Protein AF-A0A011NTQ0-F1 (afdb_monomer)

Radius of gyration: 19.57 Å; Cα contacts (8 Å, |Δi|>4): 31; chains: 1; bounding box: 32×34×56 Å

Structure (mmCIF, N/CA/C/O backbone):
data_AF-A0A011NTQ0-F1
#
_entry.id   AF-A0A011NTQ0-F1
#
loop_
_atom_site.group_PDB
_atom_site.id
_atom_site.type_symbol
_atom_site.label_atom_id
_atom_site.label_alt_id
_atom_site.label_comp_id
_atom_site.label_asym_id
_atom_site.label_entity_id
_atom_site.label_seq_id
_atom_site.pdbx_PDB_ins_code
_atom_site.Cartn_x
_atom_site.Cartn_y
_atom_site.Cartn_z
_atom_site.occupancy
_atom_site.B_iso_or_equiv
_atom_site.auth_seq_id
_atom_site.auth_comp_id
_atom_site.auth_asym_id
_atom_site.auth_atom_id
_atom_site.pdbx_PDB_model_num
ATOM 1 N N . MET A 1 1 ? 10.792 -22.318 -21.716 1.00 49.16 1 MET A N 1
ATOM 2 C CA . MET A 1 1 ? 9.658 -21.599 -22.334 1.00 49.16 1 MET A CA 1
ATOM 3 C C . MET A 1 1 ? 8.767 -21.089 -21.207 1.00 49.16 1 MET A C 1
ATOM 5 O O . MET A 1 1 ? 7.966 -21.858 -20.708 1.00 49.16 1 MET A O 1
ATOM 9 N N . TYR A 1 2 ? 8.968 -19.848 -20.752 1.00 53.03 2 TYR A N 1
ATOM 10 C CA . TYR A 1 2 ? 8.236 -19.242 -19.618 1.00 53.03 2 TYR A CA 1
ATOM 11 C C . TYR A 1 2 ? 6.967 -18.477 -20.046 1.00 53.03 2 TYR A C 1
ATOM 13 O O . TYR A 1 2 ? 6.336 -17.810 -19.239 1.00 53.03 2 TYR A O 1
ATOM 21 N N . GLY A 1 3 ? 6.594 -18.544 -21.327 1.00 56.78 3 GLY A N 1
ATOM 22 C CA . GLY A 1 3 ? 5.612 -17.640 -21.936 1.00 56.78 3 GLY A CA 1
ATOM 23 C C . GLY A 1 3 ? 4.140 -17.924 -21.637 1.00 56.78 3 GLY A C 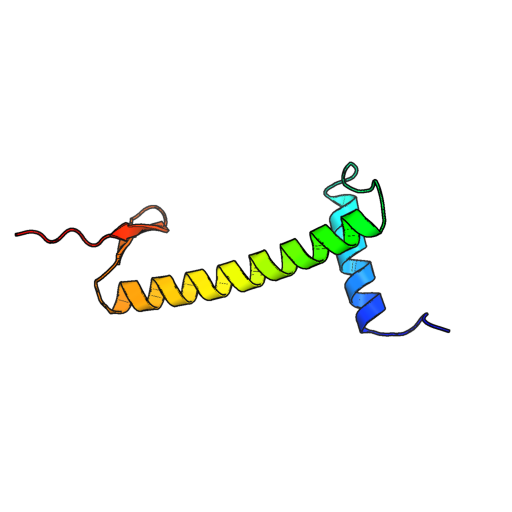1
ATOM 24 O O . GLY A 1 3 ? 3.304 -17.373 -22.338 1.00 56.78 3 GLY A O 1
ATOM 25 N N . ASN A 1 4 ? 3.810 -18.797 -20.679 1.00 67.50 4 ASN A N 1
ATOM 26 C CA . ASN A 1 4 ? 2.410 -19.129 -20.388 1.00 67.50 4 ASN A CA 1
ATOM 27 C C . ASN A 1 4 ? 2.127 -19.433 -18.910 1.00 67.50 4 ASN A C 1
ATOM 29 O O . ASN A 1 4 ? 1.142 -20.099 -18.599 1.00 67.50 4 ASN A O 1
ATOM 33 N N . ASP A 1 5 ? 3.007 -18.997 -18.006 1.00 81.25 5 ASP A N 1
ATOM 34 C CA . ASP A 1 5 ? 2.730 -19.099 -16.577 1.00 81.25 5 ASP A CA 1
ATOM 35 C C . ASP A 1 5 ? 1.657 -18.052 -16.209 1.00 81.25 5 ASP A C 1
ATOM 37 O O . ASP A 1 5 ? 1.887 -16.854 -16.421 1.00 81.25 5 ASP A O 1
ATOM 41 N N . PRO A 1 6 ? 0.477 -18.469 -15.716 1.00 76.50 6 PRO A N 1
ATOM 42 C CA . PRO A 1 6 ? -0.606 -17.549 -15.384 1.00 76.50 6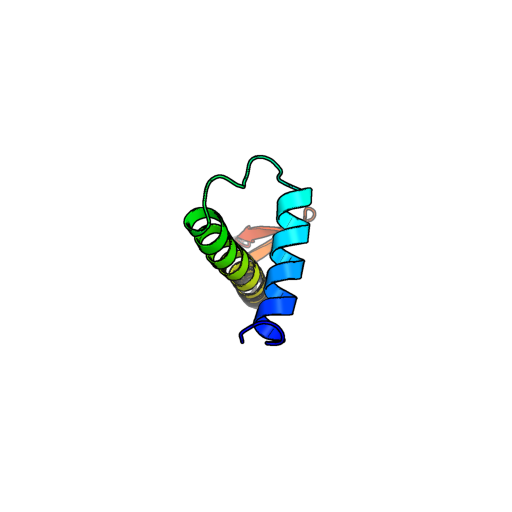 PRO A CA 1
ATOM 43 C C . PRO A 1 6 ? -0.197 -16.521 -14.323 1.00 76.50 6 PRO A C 1
ATOM 45 O O . PRO A 1 6 ? -0.683 -15.391 -14.367 1.00 76.50 6 PRO A O 1
ATOM 48 N N . GLU A 1 7 ? 0.721 -16.868 -13.417 1.00 73.94 7 GLU A N 1
ATOM 49 C CA . GLU A 1 7 ? 1.224 -15.940 -12.402 1.00 73.94 7 GLU A CA 1
ATOM 50 C C . GLU A 1 7 ? 2.096 -14.852 -13.038 1.00 73.94 7 GLU A C 1
ATOM 52 O O . GLU A 1 7 ? 1.965 -13.673 -12.711 1.00 73.94 7 GLU A O 1
ATOM 57 N N . VAL A 1 8 ? 2.933 -15.226 -14.011 1.00 81.94 8 VAL A N 1
ATOM 58 C CA . VAL A 1 8 ? 3.775 -14.278 -14.757 1.00 81.94 8 VAL A CA 1
ATOM 59 C C . VAL A 1 8 ? 2.921 -13.345 -15.614 1.00 81.94 8 VAL A C 1
ATOM 61 O O . VAL A 1 8 ? 3.220 -12.156 -15.694 1.00 81.94 8 VAL A O 1
ATOM 64 N N . ILE A 1 9 ? 1.851 -13.854 -16.233 1.00 83.44 9 ILE A N 1
ATOM 65 C CA . ILE A 1 9 ? 0.930 -13.046 -17.048 1.00 83.44 9 ILE A CA 1
ATOM 66 C C . ILE A 1 9 ? 0.170 -12.038 -16.178 1.00 83.44 9 ILE A C 1
ATOM 68 O O . ILE A 1 9 ? 0.088 -10.865 -16.545 1.00 83.44 9 ILE A O 1
ATOM 72 N N . ALA A 1 10 ? -0.355 -12.470 -15.028 1.00 78.12 10 ALA A N 1
ATOM 73 C CA . ALA A 1 10 ? -1.039 -11.581 -14.091 1.00 78.12 10 ALA A CA 1
ATOM 74 C C . ALA A 1 10 ? -0.093 -10.481 -13.584 1.00 78.12 10 ALA A C 1
ATOM 76 O O . ALA A 1 10 ? -0.396 -9.294 -13.708 1.00 78.12 10 ALA A O 1
ATOM 77 N N . LEU A 1 11 ? 1.107 -10.870 -13.141 1.00 80.12 11 LEU A N 1
ATOM 78 C CA . LEU A 1 11 ? 2.127 -9.934 -12.681 1.00 80.12 11 LEU A CA 1
ATOM 79 C C . LEU A 1 11 ? 2.544 -8.944 -13.781 1.00 80.12 11 LEU A C 1
ATOM 81 O O . LEU A 1 11 ? 2.711 -7.757 -13.511 1.00 80.12 11 LEU A O 1
ATOM 85 N N . ALA A 1 12 ? 2.686 -9.403 -15.026 1.00 84.31 12 ALA A N 1
ATOM 86 C CA . ALA A 1 12 ? 3.026 -8.541 -16.154 1.00 84.31 12 ALA A CA 1
ATOM 87 C C . ALA A 1 12 ? 1.937 -7.492 -16.438 1.00 84.31 12 ALA A C 1
ATOM 89 O O . ALA A 1 12 ? 2.275 -6.335 -16.682 1.00 84.31 12 ALA A O 1
ATOM 90 N N . ALA A 1 13 ? 0.654 -7.862 -16.362 1.00 83.25 13 ALA A N 1
ATOM 91 C CA . ALA A 1 13 ? -0.459 -6.926 -16.538 1.00 83.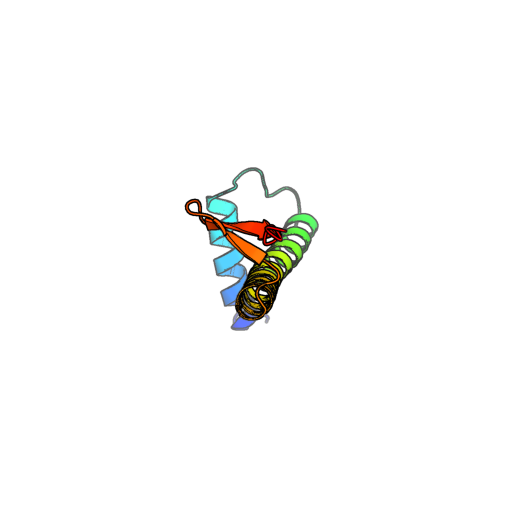25 13 ALA A CA 1
ATOM 92 C C . ALA A 1 13 ? -0.505 -5.868 -15.422 1.00 83.25 13 ALA A C 1
ATOM 94 O O . ALA A 1 13 ? -0.747 -4.686 -15.679 1.00 83.25 13 ALA A O 1
ATOM 95 N N . GLU A 1 14 ? -0.225 -6.271 -14.181 1.00 81.75 14 GLU A N 1
ATOM 96 C CA . GLU A 1 14 ? -0.175 -5.349 -13.047 1.00 81.75 14 GLU A CA 1
ATOM 97 C C . GLU A 1 14 ? 1.027 -4.390 -13.127 1.00 81.75 14 GLU A C 1
ATOM 99 O O . GLU A 1 14 ? 0.877 -3.194 -12.858 1.00 81.75 14 GLU A O 1
ATOM 104 N N . ILE A 1 15 ? 2.198 -4.881 -13.558 1.00 79.00 15 ILE A N 1
ATOM 105 C CA . ILE A 1 15 ? 3.382 -4.050 -13.832 1.00 79.00 15 ILE A CA 1
ATOM 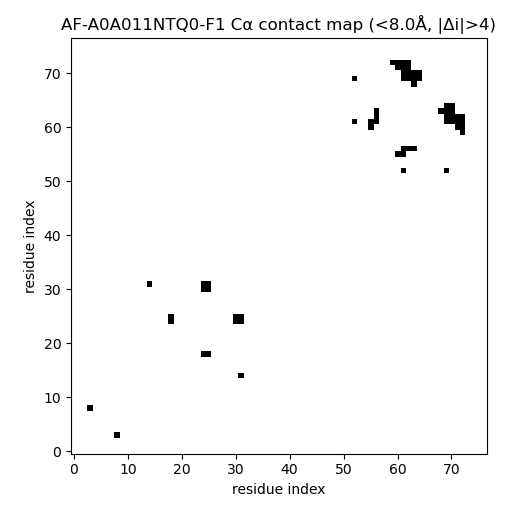106 C C . ILE A 1 15 ? 3.101 -3.074 -14.982 1.00 79.00 15 ILE A C 1
ATOM 108 O O . ILE A 1 15 ? 3.452 -1.901 -14.881 1.00 79.00 15 ILE A O 1
ATOM 112 N N . GLU A 1 16 ? 2.452 -3.517 -16.062 1.00 82.62 16 GLU A N 1
ATOM 113 C CA . GLU A 1 16 ? 2.123 -2.661 -17.208 1.00 82.62 16 GLU A CA 1
ATOM 114 C C . GLU A 1 16 ? 1.193 -1.504 -16.815 1.00 82.62 16 GLU A C 1
ATOM 116 O O . GLU A 1 16 ? 1.432 -0.359 -17.206 1.00 82.62 16 GLU A O 1
ATOM 121 N N . CYS A 1 17 ? 0.144 -1.785 -16.037 1.00 79.81 17 CYS A N 1
ATOM 122 C CA . CYS A 1 17 ? -0.777 -0.760 -15.545 1.00 79.81 17 CYS A CA 1
ATOM 123 C C . CYS A 1 17 ? -0.030 0.299 -14.720 1.00 79.81 17 CYS A C 1
ATOM 125 O O . CYS A 1 17 ? -0.167 1.497 -14.957 1.00 79.81 17 CYS A O 1
ATOM 127 N N . TYR A 1 18 ? 0.853 -0.153 -13.829 1.00 72.69 18 TYR A N 1
ATOM 128 C CA . TYR A 1 18 ? 1.653 0.733 -12.993 1.00 72.69 18 TYR A CA 1
ATOM 129 C C . TYR A 1 18 ? 2.625 1.610 -13.796 1.00 72.69 18 TYR A C 1
ATOM 131 O O . TYR A 1 18 ? 2.713 2.812 -13.559 1.00 72.69 18 TYR A O 1
ATOM 139 N N . LEU A 1 19 ? 3.330 1.041 -14.779 1.00 75.12 19 LEU A N 1
ATOM 140 C CA . LEU A 1 19 ? 4.254 1.800 -15.631 1.00 75.12 19 LEU A CA 1
ATOM 141 C C . LEU A 1 19 ? 3.539 2.874 -16.468 1.00 75.12 19 LEU A C 1
ATOM 143 O O . LEU A 1 19 ? 4.144 3.896 -16.788 1.00 75.12 19 LEU A O 1
ATOM 147 N N . LYS A 1 20 ? 2.257 2.671 -16.804 1.00 78.69 20 LYS A N 1
ATOM 148 C CA . LYS A 1 20 ? 1.421 3.690 -17.465 1.00 78.69 20 LYS A CA 1
ATOM 149 C C . LYS A 1 20 ? 1.064 4.847 -16.530 1.00 78.69 20 LYS A C 1
ATOM 151 O O . LYS A 1 20 ? 0.991 5.983 -16.990 1.00 78.69 20 LYS A O 1
ATOM 156 N N . GLU A 1 21 ? 0.837 4.566 -15.250 1.00 72.88 21 GLU A N 1
ATOM 157 C CA . GLU A 1 21 ? 0.500 5.576 -14.237 1.00 72.88 21 GLU A CA 1
ATOM 158 C C . GLU A 1 21 ? 1.736 6.324 -13.712 1.00 72.88 21 GLU A C 1
ATOM 160 O O . GLU A 1 21 ? 1.627 7.480 -13.307 1.00 72.88 21 GLU A O 1
ATOM 165 N N . HIS A 1 22 ? 2.915 5.694 -13.769 1.00 67.38 22 HIS A N 1
ATOM 166 C CA . HIS A 1 22 ? 4.175 6.227 -13.247 1.00 67.38 22 HIS A CA 1
ATOM 167 C C . HIS A 1 22 ? 5.328 6.068 -14.254 1.00 67.38 22 HIS A C 1
ATOM 169 O O . HIS A 1 22 ? 6.209 5.221 -14.068 1.00 67.38 22 HIS A O 1
ATOM 175 N N . PRO A 1 23 ? 5.355 6.886 -15.321 1.00 67.19 23 PRO A N 1
ATOM 176 C CA . PRO A 1 23 ? 6.361 6.786 -16.378 1.00 67.19 23 PRO A CA 1
ATOM 177 C C . PRO A 1 23 ? 7.799 7.035 -15.888 1.00 67.19 23 PRO A C 1
ATOM 179 O O . PRO A 1 23 ? 8.739 6.527 -16.495 1.00 67.19 23 PRO A O 1
ATOM 182 N N . GLU A 1 24 ? 7.992 7.751 -14.776 1.00 66.62 24 GLU A N 1
ATOM 183 C CA . GLU A 1 24 ? 9.305 7.935 -14.136 1.00 66.62 24 GLU A CA 1
ATOM 184 C C . GLU A 1 24 ? 9.756 6.786 -13.210 1.00 66.62 24 GLU A C 1
ATOM 186 O O . GLU A 1 24 ? 10.895 6.785 -12.753 1.00 66.62 24 GLU A O 1
ATOM 191 N N . ALA A 1 25 ? 8.910 5.792 -12.913 1.00 61.84 25 ALA A N 1
ATOM 192 C CA . ALA A 1 25 ? 9.242 4.730 -11.951 1.00 61.84 25 ALA A CA 1
ATOM 193 C C . ALA A 1 25 ? 10.169 3.627 -12.509 1.00 61.84 25 ALA A C 1
ATOM 195 O O . ALA A 1 25 ? 10.519 2.681 -11.796 1.00 61.84 25 ALA A O 1
ATOM 196 N N . ALA A 1 26 ? 10.555 3.716 -13.783 1.00 57.19 26 ALA A N 1
ATOM 197 C CA . ALA A 1 26 ? 11.138 2.623 -14.551 1.00 57.19 26 ALA A CA 1
ATOM 198 C C . ALA A 1 26 ? 12.664 2.727 -14.722 1.00 57.19 26 ALA A C 1
ATOM 200 O O . ALA A 1 26 ? 13.152 2.737 -15.847 1.00 57.19 26 ALA A O 1
ATOM 201 N N . ASP A 1 27 ? 13.432 2.776 -13.631 1.00 65.50 27 ASP A N 1
ATOM 202 C CA . ASP A 1 27 ? 14.901 2.816 -13.750 1.00 65.50 27 ASP A CA 1
ATOM 203 C C . ASP A 1 27 ? 15.552 1.418 -13.796 1.00 65.50 27 ASP A C 1
ATOM 205 O O . ASP A 1 27 ? 16.541 1.237 -14.501 1.00 65.50 27 ASP A O 1
ATOM 209 N N . THR A 1 28 ? 15.018 0.394 -13.101 1.00 75.50 28 THR A N 1
ATOM 210 C CA . THR A 1 28 ? 15.548 -0.993 -13.159 1.00 75.50 28 THR A CA 1
ATOM 211 C C . THR A 1 28 ? 14.526 -2.071 -12.752 1.00 75.50 28 THR A C 1
ATOM 213 O O . THR A 1 28 ? 13.606 -1.820 -11.971 1.00 75.50 28 THR A O 1
ATOM 216 N N . THR A 1 29 ? 14.736 -3.324 -13.190 1.00 73.00 29 THR A N 1
ATOM 217 C CA . THR A 1 29 ? 13.974 -4.511 -12.734 1.00 73.00 29 THR A CA 1
ATOM 218 C C . THR A 1 29 ? 13.994 -4.676 -11.212 1.00 73.00 29 THR A C 1
ATOM 220 O O . THR A 1 29 ? 13.005 -5.100 -10.618 1.00 73.00 29 THR A O 1
ATOM 223 N N . GLU A 1 30 ? 15.105 -4.317 -10.563 1.00 71.50 30 GLU A N 1
ATOM 224 C CA . GLU A 1 30 ? 15.230 -4.378 -9.105 1.00 71.50 30 GLU A CA 1
ATOM 225 C C . GLU A 1 30 ? 14.293 -3.379 -8.411 1.00 71.50 30 GLU A C 1
ATOM 227 O O . GLU A 1 30 ? 13.661 -3.720 -7.409 1.00 71.50 30 GLU A O 1
ATOM 232 N N . HIS A 1 31 ? 14.138 -2.173 -8.966 1.00 72.44 31 HIS A N 1
ATOM 233 C CA . HIS A 1 31 ? 13.192 -1.186 -8.449 1.00 72.44 31 HIS A CA 1
ATOM 234 C C . HIS A 1 31 ? 11.739 -1.612 -8.657 1.00 72.44 31 HIS A C 1
ATOM 236 O O . HIS A 1 31 ? 10.949 -1.504 -7.719 1.00 72.44 31 HIS A O 1
ATOM 242 N N . ILE A 1 32 ? 11.406 -2.177 -9.822 1.00 74.19 32 ILE A N 1
ATOM 243 C CA . ILE A 1 32 ? 10.062 -2.712 -10.098 1.00 74.19 32 ILE A CA 1
ATOM 244 C C . ILE A 1 32 ? 9.720 -3.830 -9.103 1.00 74.19 32 ILE A C 1
ATOM 246 O O . ILE A 1 32 ? 8.659 -3.800 -8.480 1.00 74.19 32 ILE A O 1
ATOM 250 N N . ALA A 1 33 ? 10.636 -4.775 -8.873 1.00 74.31 33 ALA A N 1
ATOM 251 C CA . ALA A 1 33 ? 10.421 -5.872 -7.928 1.00 74.31 33 ALA A CA 1
ATOM 252 C C . ALA A 1 33 ? 10.305 -5.386 -6.471 1.00 74.31 33 ALA A C 1
ATOM 254 O O . ALA A 1 33 ? 9.425 -5.828 -5.728 1.00 74.31 33 ALA A O 1
ATOM 255 N N . ARG A 1 34 ? 11.168 -4.452 -6.047 1.00 73.06 34 ARG A N 1
ATOM 256 C CA . ARG A 1 34 ? 11.136 -3.883 -4.691 1.00 73.06 34 ARG A CA 1
ATOM 257 C C . ARG A 1 34 ? 9.843 -3.112 -4.436 1.00 73.06 34 ARG A C 1
ATOM 259 O O . ARG A 1 34 ? 9.258 -3.257 -3.362 1.00 73.06 34 ARG A O 1
ATOM 266 N N . TRP A 1 35 ? 9.390 -2.330 -5.414 1.00 75.25 35 TRP A N 1
ATOM 267 C CA . TRP A 1 35 ? 8.117 -1.623 -5.334 1.00 75.25 35 TRP A CA 1
ATOM 268 C C . TRP A 1 35 ? 6.938 -2.597 -5.298 1.00 75.25 35 TRP A C 1
ATOM 270 O O . TRP A 1 35 ? 6.067 -2.442 -4.448 1.00 75.25 35 TRP A O 1
ATOM 280 N N . TRP A 1 36 ? 6.952 -3.648 -6.126 1.00 76.06 36 TRP A N 1
ATOM 281 C CA . TRP A 1 36 ? 5.901 -4.669 -6.132 1.00 76.06 36 TRP A CA 1
ATOM 282 C C . TRP A 1 36 ? 5.709 -5.314 -4.755 1.00 76.06 36 TRP A C 1
ATOM 284 O O . TRP A 1 36 ? 4.599 -5.376 -4.226 1.00 76.0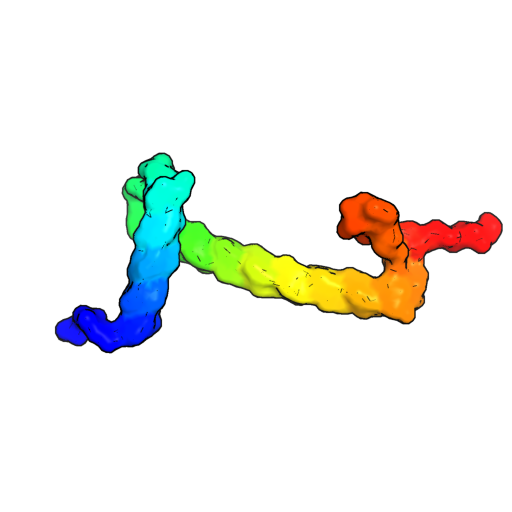6 36 TRP A O 1
ATOM 294 N N . ILE A 1 37 ? 6.814 -5.720 -4.123 1.00 75.25 37 ILE A N 1
ATOM 295 C CA . ILE A 1 37 ? 6.806 -6.295 -2.771 1.00 75.25 37 ILE A CA 1
ATOM 296 C C . ILE A 1 37 ? 6.298 -5.277 -1.743 1.00 75.25 37 ILE A C 1
ATOM 298 O O . ILE A 1 37 ? 5.542 -5.638 -0.839 1.00 75.25 37 ILE A O 1
ATOM 302 N N . LEU A 1 38 ? 6.707 -4.010 -1.855 1.00 78.38 38 LEU A N 1
ATOM 303 C CA . LEU A 1 38 ? 6.264 -2.957 -0.945 1.00 78.38 38 LEU A CA 1
ATOM 304 C C . LEU A 1 38 ? 4.764 -2.678 -1.098 1.00 78.38 38 LEU A C 1
ATOM 306 O O . LEU A 1 38 ? 4.074 -2.593 -0.087 1.00 78.38 38 LEU A O 1
ATOM 310 N N . ARG A 1 39 ? 4.251 -2.607 -2.330 1.00 78.56 39 ARG A N 1
ATOM 311 C CA . ARG A 1 39 ? 2.825 -2.429 -2.623 1.00 78.56 39 ARG A CA 1
ATOM 312 C C . ARG A 1 39 ? 1.993 -3.567 -2.043 1.00 78.56 39 ARG A C 1
ATOM 314 O O . ARG A 1 39 ? 1.082 -3.300 -1.268 1.00 78.56 39 ARG A O 1
ATOM 321 N N . GLN A 1 40 ? 2.354 -4.817 -2.334 1.00 77.62 40 GLN A N 1
ATOM 322 C CA . GLN A 1 40 ? 1.679 -5.999 -1.784 1.00 77.62 40 GLN A CA 1
ATOM 323 C C . GLN A 1 40 ? 1.663 -5.971 -0.246 1.00 77.62 40 GLN A C 1
ATOM 325 O O . GLN A 1 40 ? 0.640 -6.223 0.392 1.00 77.62 40 GLN A O 1
ATOM 330 N N . ARG A 1 41 ? 2.782 -5.579 0.379 1.00 78.94 41 ARG A N 1
ATOM 331 C CA . ARG A 1 41 ? 2.867 -5.412 1.837 1.00 78.94 41 ARG A CA 1
ATOM 332 C C . ARG A 1 41 ? 2.006 -4.275 2.375 1.00 78.94 41 ARG A C 1
ATOM 334 O O . ARG A 1 41 ? 1.441 -4.437 3.453 1.00 78.94 41 ARG A O 1
ATOM 341 N N . ILE A 1 42 ? 1.913 -3.151 1.668 1.00 81.94 42 ILE A N 1
ATOM 342 C CA . ILE A 1 42 ? 1.058 -2.023 2.053 1.00 81.94 42 ILE A CA 1
ATOM 343 C C . ILE A 1 42 ? -0.414 -2.423 1.947 1.00 81.94 42 ILE A C 1
ATOM 345 O O . ILE A 1 42 ? -1.154 -2.199 2.898 1.00 81.94 42 ILE A O 1
ATOM 349 N N . GLU A 1 43 ? -0.835 -3.053 0.850 1.00 79.62 43 GLU A N 1
ATOM 350 C CA . GLU A 1 43 ? -2.224 -3.488 0.649 1.00 79.62 43 GLU A CA 1
ATOM 351 C C . GLU A 1 43 ? -2.648 -4.518 1.710 1.00 79.62 43 GLU A C 1
ATOM 353 O O . GLU A 1 43 ? -3.675 -4.354 2.376 1.00 79.62 43 GLU A O 1
ATOM 358 N N . MET A 1 44 ? -1.811 -5.532 1.959 1.00 78.62 44 MET A N 1
ATOM 359 C CA . MET A 1 44 ? -2.028 -6.492 3.048 1.00 78.62 44 MET A CA 1
ATOM 360 C C . MET A 1 44 ? -2.021 -5.819 4.426 1.00 78.62 44 MET A C 1
ATOM 362 O O . MET A 1 44 ? -2.851 -6.135 5.283 1.00 78.62 44 MET A O 1
ATOM 366 N N . GLY A 1 45 ? -1.082 -4.897 4.648 1.00 81.69 45 GLY A N 1
ATOM 367 C CA . GLY A 1 45 ? -0.947 -4.141 5.887 1.00 81.69 45 GLY A CA 1
ATOM 368 C C . GLY A 1 45 ? -2.186 -3.303 6.171 1.00 81.69 45 GLY A C 1
ATOM 369 O O . GLY A 1 45 ? -2.706 -3.365 7.277 1.00 81.69 45 GLY A O 1
ATOM 370 N N . LEU A 1 46 ? -2.721 -2.609 5.166 1.00 82.94 46 LEU A N 1
ATOM 371 C CA . LEU A 1 46 ? -3.916 -1.779 5.283 1.00 82.94 46 LEU A CA 1
ATOM 372 C C . LEU A 1 46 ? -5.137 -2.609 5.690 1.00 82.94 46 LEU A C 1
ATOM 374 O O . LEU A 1 46 ? -5.851 -2.235 6.619 1.00 82.94 46 LEU A O 1
ATOM 378 N N . ALA A 1 47 ? -5.346 -3.767 5.057 1.00 79.25 47 ALA A N 1
ATOM 379 C CA . ALA A 1 47 ? -6.448 -4.663 5.402 1.00 79.25 47 ALA A CA 1
ATOM 380 C C . ALA A 1 47 ? -6.335 -5.206 6.839 1.00 79.25 47 ALA A C 1
ATOM 382 O O . ALA A 1 47 ? -7.335 -5.308 7.553 1.00 79.25 47 ALA A O 1
ATOM 383 N N . LEU A 1 48 ? -5.121 -5.546 7.284 1.00 80.75 48 LEU A N 1
ATOM 384 C CA . LEU A 1 48 ? -4.869 -5.994 8.656 1.00 80.75 48 LEU A CA 1
ATOM 385 C C . LEU A 1 48 ? -5.030 -4.858 9.670 1.00 80.75 48 LEU A C 1
ATOM 387 O O . LEU A 1 48 ? -5.649 -5.060 10.714 1.00 80.75 48 LEU A O 1
ATOM 391 N N . THR A 1 49 ? -4.527 -3.665 9.357 1.00 82.38 49 THR A N 1
ATOM 392 C CA . THR A 1 49 ? -4.685 -2.460 10.175 1.00 82.38 49 THR A CA 1
ATOM 393 C C . THR A 1 49 ? -6.156 -2.103 10.331 1.00 82.38 49 THR A C 1
ATOM 395 O O . THR A 1 49 ? -6.591 -1.858 11.451 1.00 82.38 49 THR A O 1
ATOM 398 N N . GLN A 1 50 ? -6.945 -2.161 9.257 1.00 82.88 50 GLN A N 1
ATOM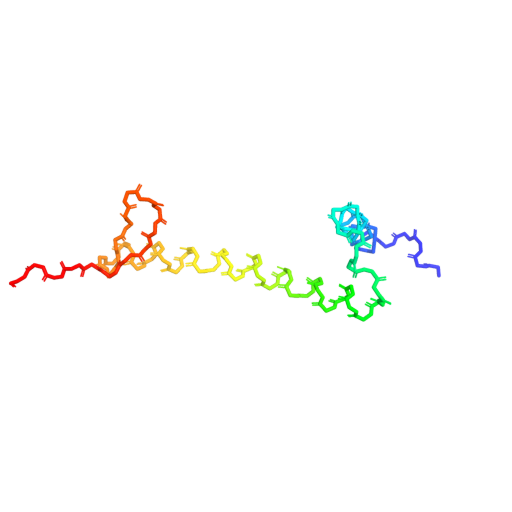 399 C CA . GLN A 1 50 ? -8.383 -1.909 9.304 1.00 82.88 50 GLN A CA 1
ATOM 400 C C . GLN A 1 50 ? -9.092 -2.880 10.259 1.00 82.88 50 GLN A C 1
ATOM 402 O O . GLN A 1 50 ? -9.778 -2.444 11.178 1.00 82.88 50 GLN A O 1
ATOM 407 N N . LYS A 1 51 ? -8.835 -4.189 10.132 1.00 86.56 51 LYS A N 1
ATOM 408 C CA . LYS A 1 51 ? -9.395 -5.203 11.044 1.00 86.56 51 LYS A CA 1
ATOM 409 C C . LYS A 1 51 ? -8.968 -4.994 12.498 1.00 86.56 51 LYS A C 1
ATOM 411 O O . LYS A 1 51 ? -9.760 -5.211 13.412 1.00 86.56 51 LYS A O 1
ATOM 416 N N . ALA A 1 52 ? -7.716 -4.595 12.727 1.00 85.81 52 ALA A N 1
ATOM 417 C CA . ALA A 1 52 ? -7.223 -4.297 14.067 1.00 85.81 52 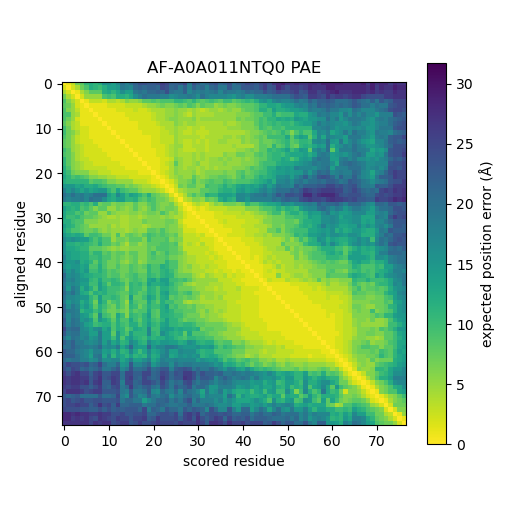ALA A CA 1
ATOM 418 C C . ALA A 1 52 ? -7.937 -3.078 14.668 1.00 85.81 52 ALA A C 1
ATOM 420 O O . ALA A 1 52 ? -8.303 -3.106 15.842 1.00 85.81 52 ALA A O 1
ATOM 421 N N . LEU A 1 53 ? -8.174 -2.038 13.869 1.00 84.19 53 LEU A N 1
ATOM 422 C CA . LEU A 1 53 ? -8.896 -0.842 14.292 1.00 84.19 53 LEU A CA 1
ATOM 423 C C . LEU A 1 53 ? -10.378 -1.137 14.557 1.00 84.19 53 LEU A C 1
ATOM 425 O O . LEU A 1 53 ? -10.881 -0.715 15.593 1.00 84.19 53 LEU A O 1
ATOM 429 N N . ASP A 1 54 ? -11.037 -1.942 13.720 1.00 87.56 54 ASP A N 1
ATOM 430 C CA . ASP A 1 54 ? -12.420 -2.390 13.946 1.00 87.56 54 ASP A CA 1
ATOM 431 C C . ASP A 1 54 ? -12.547 -3.201 15.251 1.00 87.56 54 ASP A C 1
ATOM 433 O O . ASP A 1 54 ? -13.496 -3.042 16.020 1.00 87.56 54 ASP A O 1
ATOM 437 N N . HIS A 1 55 ? -11.554 -4.041 15.560 1.00 88.38 55 HIS A N 1
ATOM 438 C CA . HIS A 1 55 ? -11.502 -4.786 16.823 1.00 88.38 55 HIS A CA 1
ATOM 439 C C . HIS A 1 55 ? -11.294 -3.882 18.043 1.00 88.38 55 HIS A C 1
ATOM 441 O O . HIS A 1 55 ? -11.859 -4.131 19.109 1.00 88.38 55 HIS A O 1
ATOM 447 N N . LEU A 1 56 ? -10.472 -2.838 17.916 1.00 82.19 56 LEU A N 1
ATOM 448 C CA . LEU A 1 56 ? -10.264 -1.856 18.981 1.00 82.19 56 LEU A CA 1
ATOM 449 C C . LEU A 1 56 ? -11.500 -0.967 19.182 1.00 82.19 56 LEU A C 1
ATOM 451 O O . LEU A 1 56 ? -11.814 -0.628 20.324 1.00 82.19 56 LEU A O 1
ATOM 455 N N . GLU A 1 57 ? -12.211 -0.639 18.103 1.00 85.62 57 GLU A N 1
ATOM 456 C CA . GLU A 1 57 ? -13.482 0.089 18.127 1.00 85.62 57 GLU A CA 1
ATOM 457 C C . GLU A 1 57 ? -14.558 -0.728 18.851 1.00 85.62 57 GLU A C 1
ATOM 459 O O . GLU A 1 57 ? -15.171 -0.244 19.800 1.00 85.62 57 GLU A O 1
ATOM 464 N N . ALA A 1 58 ? -14.696 -2.018 18.521 1.00 87.44 58 ALA A N 1
ATOM 465 C CA . ALA A 1 58 ? -15.620 -2.929 19.203 1.00 87.44 58 ALA A CA 1
ATOM 466 C C . ALA A 1 58 ? -15.337 -3.084 20.712 1.00 87.44 58 ALA A C 1
ATOM 468 O O . ALA A 1 58 ? -16.234 -3.402 21.491 1.00 87.44 58 ALA A O 1
ATOM 469 N N . LYS A 1 59 ? -14.090 -2.856 21.140 1.00 89.94 59 LYS A N 1
ATOM 470 C CA . LYS A 1 59 ? -13.683 -2.868 22.553 1.00 89.94 59 LYS A CA 1
ATOM 471 C C . LYS A 1 59 ? -13.828 -1.514 23.253 1.00 89.94 59 LYS A C 1
ATOM 473 O O . LYS A 1 59 ? -13.519 -1.430 24.441 1.00 89.94 59 LYS A O 1
ATOM 478 N N . GLY A 1 60 ? -14.245 -0.466 22.542 1.00 86.38 60 GLY A N 1
ATOM 479 C CA . GLY A 1 60 ? -14.331 0.899 23.067 1.00 86.38 60 GLY A CA 1
ATOM 480 C C . GLY A 1 60 ? -12.969 1.526 23.381 1.00 86.38 60 GLY A C 1
ATOM 481 O O . GLY A 1 60 ? -12.885 2.427 24.210 1.00 86.38 60 GLY A O 1
ATOM 482 N N . VAL A 1 61 ? -11.886 1.025 22.775 1.00 85.25 61 VAL A N 1
ATOM 483 C CA . VAL A 1 61 ? -10.524 1.559 22.971 1.00 85.25 61 VAL A CA 1
ATOM 484 C C . VAL A 1 61 ? -10.269 2.748 22.045 1.00 85.25 61 VAL A C 1
ATOM 486 O O . VAL A 1 61 ? -9.602 3.711 22.427 1.00 85.25 61 VAL A O 1
ATOM 489 N N . VAL A 1 62 ? -10.802 2.681 20.827 1.00 81.00 62 VAL A N 1
ATOM 490 C CA . VAL A 1 62 ? -10.750 3.757 19.833 1.00 81.00 62 VAL A CA 1
ATOM 491 C C . VAL A 1 62 ? -12.157 4.063 19.349 1.00 81.00 62 VAL A C 1
ATOM 493 O O . VAL A 1 62 ? -13.023 3.195 19.374 1.00 81.00 62 VAL A O 1
ATOM 496 N N . GLU A 1 63 ? -12.378 5.285 18.891 1.00 80.62 63 GLU A N 1
ATOM 497 C CA . GLU A 1 63 ? -13.634 5.695 18.267 1.00 80.62 63 GLU A CA 1
ATOM 498 C C . GLU A 1 63 ? -13.349 6.220 16.863 1.00 80.62 63 GLU A C 1
ATOM 500 O O . GLU A 1 63 ? -12.340 6.897 16.614 1.00 80.62 63 GLU A O 1
ATOM 505 N N . ARG A 1 64 ? -14.249 5.907 15.929 1.00 75.25 64 ARG A N 1
ATOM 506 C CA . ARG A 1 64 ? -14.216 6.473 14.587 1.00 75.25 64 ARG A CA 1
ATOM 507 C C . ARG A 1 64 ? -14.749 7.901 14.640 1.00 75.25 64 ARG A C 1
ATOM 509 O O . ARG A 1 64 ? -15.893 8.152 15.010 1.00 75.25 64 ARG A O 1
ATOM 516 N N . THR A 1 65 ? -13.916 8.856 14.250 1.00 74.06 65 THR A N 1
ATOM 517 C CA . THR A 1 65 ? -14.333 10.256 14.121 1.00 74.06 65 THR A CA 1
ATOM 518 C C . THR A 1 65 ? -15.187 10.453 12.863 1.00 74.06 65 THR A C 1
ATOM 520 O O . THR A 1 65 ? -15.119 9.666 11.918 1.00 74.06 65 THR A O 1
ATOM 523 N N . GLN A 1 66 ? -15.953 11.548 12.803 1.00 53.59 66 GLN A N 1
ATOM 524 C CA . GLN A 1 66 ? -16.819 11.886 11.657 1.00 53.59 66 GLN A CA 1
ATOM 525 C C . GLN A 1 66 ? -16.067 12.052 10.319 1.00 53.59 66 GLN A C 1
ATOM 527 O O . GLN A 1 66 ? -16.697 12.099 9.269 1.00 53.59 66 GLN A O 1
ATOM 532 N N . GLN A 1 67 ? -14.732 12.117 10.341 1.00 59.12 67 GLN A N 1
ATOM 533 C CA . GLN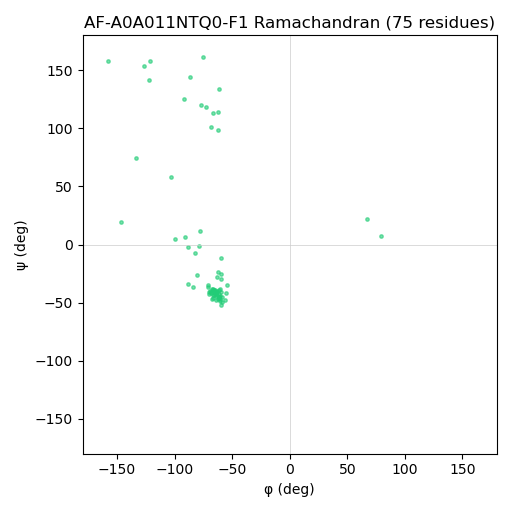 A 1 67 ? -13.873 12.217 9.156 1.00 59.12 67 GLN A CA 1
ATOM 534 C C . GLN A 1 67 ? -13.259 10.866 8.736 1.00 59.12 67 GLN A C 1
ATOM 536 O O . GLN A 1 67 ? -12.432 10.826 7.832 1.00 59.12 67 GLN A O 1
ATOM 541 N N . GLY A 1 68 ? -13.629 9.758 9.392 1.00 56.12 68 GLY A N 1
ATOM 542 C CA . GLY A 1 68 ? -13.079 8.425 9.113 1.00 56.12 68 GLY A CA 1
ATOM 543 C C . GLY A 1 68 ? -11.703 8.159 9.736 1.00 56.12 68 GLY A C 1
ATOM 544 O O . GLY A 1 68 ? -11.109 7.119 9.467 1.00 56.12 68 GLY A O 1
ATOM 545 N N . LEU A 1 69 ? -11.204 9.066 10.582 1.00 60.28 69 LEU A N 1
ATOM 546 C CA . LEU A 1 69 ? -9.960 8.893 11.337 1.00 60.28 69 LEU A CA 1
ATOM 547 C C . LEU A 1 69 ? -10.231 8.157 12.653 1.00 60.28 69 LEU A C 1
ATOM 549 O O . LEU A 1 69 ? -11.257 8.403 13.292 1.00 60.28 69 LEU A O 1
ATOM 553 N N . TYR A 1 70 ? -9.296 7.310 13.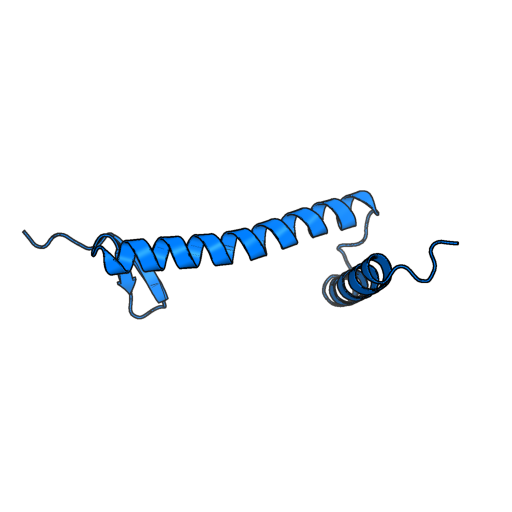080 1.00 55.09 70 TYR A N 1
ATOM 554 C CA . TYR A 1 70 ? -9.340 6.636 14.379 1.00 55.09 70 TYR A CA 1
ATOM 555 C C . TYR A 1 70 ? -8.609 7.457 15.441 1.00 55.09 70 TYR A C 1
ATOM 557 O O . TYR A 1 70 ? -7.439 7.798 15.268 1.00 55.09 70 TYR A O 1
ATOM 565 N N . GLY A 1 71 ? -9.296 7.758 16.543 1.00 66.12 71 GLY A N 1
ATOM 566 C CA . GLY A 1 71 ? -8.727 8.416 17.722 1.00 66.12 71 GLY A CA 1
ATOM 567 C C . GLY A 1 71 ? -8.901 7.561 18.977 1.00 66.12 71 GLY A C 1
ATOM 568 O O . GLY A 1 71 ? -9.777 6.700 19.024 1.00 66.12 71 GLY A O 1
ATOM 569 N N . LEU A 1 72 ? -8.075 7.784 20.004 1.00 66.31 72 LEU A N 1
ATOM 570 C CA . LEU A 1 72 ? -8.275 7.155 21.316 1.00 66.31 72 LEU A CA 1
ATOM 571 C C . LEU A 1 72 ? -9.624 7.592 21.900 1.00 66.31 72 LEU A C 1
ATOM 573 O O . LEU A 1 72 ? -9.924 8.788 21.908 1.00 66.31 72 LEU A O 1
ATOM 577 N N . ALA A 1 73 ? -10.402 6.640 22.421 1.00 64.62 73 ALA A N 1
ATOM 578 C CA . ALA A 1 73 ? -11.651 6.941 23.110 1.00 64.62 73 ALA A CA 1
ATOM 579 C C . ALA A 1 73 ? -11.340 7.801 24.349 1.00 64.62 73 ALA A C 1
ATOM 581 O O . ALA A 1 73 ? -10.640 7.366 25.271 1.00 64.62 73 ALA A O 1
ATOM 582 N N . GLN A 1 74 ? -11.799 9.056 24.369 1.00 60.66 74 GLN A N 1
ATOM 583 C CA . GLN A 1 74 ? -11.602 9.924 25.528 1.00 60.66 74 GLN A CA 1
ATOM 584 C C . GLN A 1 74 ? -12.413 9.373 26.703 1.00 60.66 74 GLN A C 1
ATOM 586 O O . GLN A 1 74 ? -13.642 9.419 26.708 1.00 60.66 74 GLN A O 1
ATOM 591 N N . ARG A 1 75 ? -11.719 8.903 27.748 1.00 55.31 75 ARG A N 1
ATOM 592 C CA . ARG A 1 75 ? -12.334 8.666 29.059 1.00 55.31 75 ARG A CA 1
ATOM 593 C C . ARG A 1 75 ? -12.840 10.004 29.590 1.00 55.31 75 ARG A C 1
ATOM 595 O O . ARG A 1 75 ? -12.065 10.782 30.137 1.00 55.31 75 ARG A O 1
ATOM 602 N N . ARG A 1 76 ? -14.136 10.271 29.436 1.00 47.31 76 ARG A N 1
ATOM 603 C CA . ARG A 1 76 ? -14.827 11.275 30.247 1.00 47.31 76 ARG A CA 1
ATOM 604 C C . ARG A 1 76 ? -14.898 10.749 31.679 1.00 47.31 76 ARG A C 1
ATOM 606 O O . ARG A 1 76 ? -15.703 9.869 31.974 1.00 47.31 76 ARG A O 1
ATOM 613 N N . GLY A 1 77 ? -14.004 11.256 32.519 1.00 43.94 77 GLY A N 1
ATOM 614 C CA . GLY A 1 77 ? -14.038 11.177 33.975 1.00 43.94 77 GLY A CA 1
ATOM 615 C C . GLY A 1 77 ? -13.733 12.554 34.525 1.00 43.94 77 GLY A C 1
ATOM 616 O O . GLY A 1 77 ? -12.730 13.130 34.050 1.00 43.94 77 GLY A O 1
#

Solvent-accessible surface area (backbone atoms only — not comparable to full-atom values): 4675 Å² total; per-residue (Å²): 137,80,90,76,46,68,68,59,54,52,50,49,54,56,51,52,55,48,47,72,77,36,73,85,66,75,84,44,75,66,53,49,51,54,49,51,55,49,49,55,49,47,57,54,45,50,57,52,50,49,53,53,50,53,53,32,36,77,69,62,54,27,41,77,42,101,84,76,46,81,42,76,47,77,81,90,123

Mean predicted aligned error: 11.17 Å

Nearest PDB structures (foldseek):
  5xf8-assembly1_4  TM=3.548E-01  e=5.045E+00  Saccharomyces cerevisiae S288C

pLDDT: mean 73.9, std 10.78, range [43.94, 89.94]

Organism: NCBI:txid1454001

Secondary structure (DSSP, 8-state):
--TT-HHHHHHHHHHHHHHHH-GGG-S-HHHHHHHHHHHHHHHHHHHHHHHHHHHHHHTTSEEE-TTS-EEE-----

Sequence (77 aa):
MYGNDPEVIALAAEIECYLKEHPEAADTTEHIARWWILRQRIEMGLALTQKALDHLEAKGVVERTQQGLYGLAQRRG

Foldseek 3Di:
DPPDDPVVVVLVVVLVVVCVVCVPQPPDPVSSVVVVVVVVCVVVVVVVVVVVLVVCCVVQQWPQDPVRDIDGRDPPD